Protein AF-A0A1I6PCF9-F1 (afdb_monomer)

Sequence (99 aa):
MKRSVGLVLCCLAMGVSLAPAVAVASAPRTPFTVAAVFPPWWTPDRIDRAADALGVVSGRGALANVVVIHGDVDLLQRARRSGALWLADPAFLAFCVSS

Radius of gyration: 22.16 Å; Cα contacts (8 Å, |Δi|>4): 120; chains: 1; bounding box: 26×70×38 Å

Structure (mmCIF, N/CA/C/O backbone):
data_AF-A0A1I6PCF9-F1
#
_entry.id   AF-A0A1I6PCF9-F1
#
loop_
_atom_site.group_PDB
_atom_site.id
_atom_site.type_symbol
_atom_site.label_atom_id
_atom_site.label_alt_id
_atom_site.label_comp_id
_atom_site.label_asym_id
_atom_site.label_entity_id
_atom_site.label_seq_id
_atom_site.pdbx_PDB_ins_code
_atom_site.Cartn_x
_atom_site.Cartn_y
_atom_site.Cartn_z
_atom_site.occupancy
_atom_site.B_iso_or_equiv
_atom_site.auth_seq_id
_atom_site.auth_comp_id
_atom_site.auth_asym_id
_atom_site.auth_atom_id
_atom_site.pdbx_PDB_model_num
ATOM 1 N N . MET A 1 1 ? 15.641 59.373 -19.752 1.00 44.84 1 MET A N 1
ATOM 2 C CA . MET A 1 1 ? 14.481 59.719 -20.604 1.00 44.84 1 MET A CA 1
ATOM 3 C C . MET A 1 1 ? 13.616 58.468 -20.769 1.00 44.84 1 MET A C 1
ATOM 5 O O . MET A 1 1 ? 14.070 57.549 -21.434 1.00 44.84 1 MET A O 1
ATOM 9 N N . LYS A 1 2 ? 12.473 58.412 -20.055 1.00 41.44 2 LYS A N 1
ATOM 10 C CA . LYS A 1 2 ? 11.298 57.494 -20.134 1.00 41.44 2 LYS A CA 1
ATOM 11 C C . LYS A 1 2 ? 10.642 57.384 -18.746 1.00 41.44 2 LYS A C 1
ATOM 13 O O . LYS A 1 2 ? 10.742 56.391 -18.040 1.00 41.44 2 LYS A O 1
ATOM 18 N N . ARG A 1 3 ? 10.030 58.502 -18.345 1.00 48.31 3 ARG A N 1
ATOM 19 C CA . ARG A 1 3 ? 8.920 58.557 -17.385 1.00 48.31 3 ARG A CA 1
ATOM 20 C C . ARG A 1 3 ? 7.648 58.165 -18.151 1.00 48.31 3 ARG A C 1
ATOM 22 O O . ARG A 1 3 ? 7.618 58.405 -19.358 1.00 48.31 3 ARG A O 1
ATOM 29 N N . SER A 1 4 ? 6.629 57.667 -17.445 1.00 48.88 4 SER A N 1
ATOM 30 C CA . SER A 1 4 ? 5.213 57.520 -17.870 1.00 48.88 4 SER A CA 1
ATOM 31 C C . SER A 1 4 ? 4.660 56.093 -18.033 1.00 48.88 4 SER A C 1
ATOM 33 O O . SER A 1 4 ? 3.980 55.833 -19.010 1.00 48.88 4 SER A O 1
ATOM 35 N N . VAL A 1 5 ? 4.857 55.185 -17.069 1.00 47.41 5 VAL A N 1
ATOM 36 C CA . VAL A 1 5 ? 3.868 54.109 -16.784 1.00 47.41 5 VAL A CA 1
ATOM 37 C C . VAL A 1 5 ? 3.832 53.865 -15.269 1.00 47.41 5 VAL A C 1
ATOM 39 O O . VAL A 1 5 ? 4.066 52.774 -14.774 1.00 47.41 5 VAL A O 1
ATOM 42 N N . GLY A 1 6 ? 3.647 54.940 -14.502 1.00 40.72 6 GLY A N 1
ATOM 43 C CA . GLY A 1 6 ? 3.539 54.881 -13.043 1.00 40.72 6 GLY A CA 1
ATOM 44 C C . GLY A 1 6 ? 2.104 54.880 -12.511 1.00 40.72 6 GLY A C 1
ATOM 45 O O . GLY A 1 6 ? 1.940 54.876 -11.303 1.00 40.72 6 GLY A O 1
ATOM 46 N N . LEU A 1 7 ? 1.061 54.948 -13.349 1.00 50.19 7 LEU A N 1
ATOM 47 C CA . LEU A 1 7 ? -0.217 55.499 -12.869 1.00 50.19 7 LEU A CA 1
ATOM 48 C C . LEU A 1 7 ? -1.453 54.587 -12.941 1.00 50.19 7 LEU A C 1
ATOM 50 O O . LEU A 1 7 ? -2.449 54.923 -12.317 1.00 50.19 7 LEU A O 1
ATOM 54 N N . VAL A 1 8 ? -1.448 53.463 -13.670 1.00 47.28 8 VAL A N 1
ATOM 55 C CA . VAL A 1 8 ? -2.732 52.803 -14.025 1.00 47.28 8 VAL A CA 1
ATOM 56 C C . VAL A 1 8 ? -3.023 51.485 -13.300 1.00 47.28 8 VAL A C 1
ATOM 58 O O . VAL A 1 8 ? -4.184 51.114 -13.195 1.00 47.28 8 VAL A O 1
ATOM 61 N N . LEU A 1 9 ? -2.047 50.800 -12.700 1.00 43.56 9 LEU A N 1
ATOM 62 C CA . LEU A 1 9 ? -2.323 49.555 -11.957 1.00 43.56 9 LEU A CA 1
ATOM 63 C C . LEU A 1 9 ? -2.019 49.652 -10.456 1.00 43.56 9 LEU A C 1
ATOM 65 O O . LEU A 1 9 ? -1.689 48.671 -9.807 1.00 43.56 9 LEU A O 1
ATOM 69 N N . CYS A 1 10 ? -2.175 50.847 -9.887 1.00 39.03 10 CYS A N 1
ATOM 70 C CA . CYS A 1 10 ? -2.178 51.060 -8.435 1.00 39.03 10 CYS A CA 1
ATOM 71 C C . CYS A 1 10 ? -3.524 50.656 -7.782 1.00 39.03 10 CYS A C 1
ATOM 73 O O . CYS A 1 10 ? -3.643 50.653 -6.563 1.00 39.03 10 CYS A O 1
ATOM 75 N N . CYS A 1 11 ? -4.555 50.319 -8.573 1.00 41.78 11 CYS A N 1
ATOM 76 C CA . CYS A 1 11 ? -5.933 50.205 -8.072 1.00 41.78 11 CYS A CA 1
ATOM 77 C C . CYS A 1 11 ? -6.645 48.872 -8.339 1.00 41.78 11 CYS A C 1
ATOM 79 O O . CYS A 1 11 ? -7.770 48.716 -7.871 1.00 41.78 11 CYS A O 1
ATOM 81 N N . LEU A 1 12 ? -6.044 47.904 -9.040 1.00 47.50 12 LEU A N 1
ATOM 82 C CA . LEU A 1 12 ? -6.700 46.613 -9.271 1.00 47.50 12 LEU A CA 1
ATOM 83 C C . LEU A 1 12 ? -5.947 45.464 -8.599 1.00 47.50 12 LEU A C 1
ATOM 85 O O . LEU A 1 12 ? -4.844 45.107 -8.993 1.00 47.50 12 LEU A O 1
ATOM 89 N N . ALA A 1 13 ? -6.641 44.857 -7.638 1.00 48.06 13 ALA A N 1
ATOM 90 C CA . ALA A 1 13 ? -6.378 43.551 -7.043 1.00 48.06 13 ALA A CA 1
ATOM 91 C C . ALA A 1 13 ? -5.332 43.492 -5.920 1.00 48.06 13 ALA A C 1
ATOM 93 O O . ALA A 1 13 ? -4.466 42.623 -5.856 1.00 48.06 13 ALA A O 1
ATOM 94 N N . MET A 1 14 ? -5.562 44.353 -4.935 1.00 54.06 14 MET A N 1
ATOM 95 C CA . MET A 1 14 ? -5.365 44.122 -3.503 1.00 54.06 14 MET A CA 1
ATOM 96 C C . MET A 1 14 ? -6.079 42.827 -3.022 1.00 54.06 14 MET A C 1
ATOM 98 O O . MET A 1 14 ? -7.009 42.892 -2.222 1.00 54.06 14 MET A O 1
ATOM 102 N N . GLY A 1 15 ? -5.722 41.651 -3.559 1.00 55.34 15 GLY A N 1
ATOM 103 C CA . GLY A 1 15 ? -6.519 40.434 -3.354 1.00 55.34 15 GLY A CA 1
ATOM 104 C C . GLY A 1 15 ? -5.994 39.127 -3.954 1.00 55.34 15 GLY A C 1
ATOM 105 O O . GLY A 1 15 ? -6.801 38.328 -4.414 1.00 55.34 15 GLY A O 1
ATOM 106 N N . VAL A 1 16 ? -4.686 38.857 -3.941 1.00 52.53 16 VAL A N 1
ATOM 107 C CA . VAL A 1 16 ? -4.189 37.480 -4.133 1.00 52.53 16 VAL A CA 1
ATOM 108 C C . VAL A 1 16 ? -3.293 37.129 -2.958 1.00 52.53 16 VAL A C 1
ATOM 110 O O . VAL A 1 16 ? -2.110 37.456 -2.907 1.00 52.53 16 VAL A O 1
ATOM 113 N N . SER A 1 17 ? -3.932 36.508 -1.967 1.00 51.19 17 SER A N 1
ATOM 114 C CA . SER A 1 17 ? -3.275 35.845 -0.851 1.00 51.19 17 SER A CA 1
ATOM 115 C C . SER A 1 17 ? -2.225 34.875 -1.372 1.00 51.19 17 SER A C 1
ATOM 117 O O . SER A 1 17 ? -2.513 34.039 -2.222 1.00 51.19 17 SER A O 1
ATOM 119 N N . LEU A 1 18 ? -1.026 35.013 -0.818 1.00 52.59 18 LEU A N 1
ATOM 120 C CA . LEU A 1 18 ? -0.096 33.956 -0.437 1.00 52.59 18 LEU A CA 1
ATOM 121 C C . LEU A 1 18 ? -0.560 32.524 -0.796 1.00 52.59 18 LEU A C 1
ATOM 123 O O . LEU A 1 18 ? -1.037 31.779 0.055 1.00 52.59 18 LEU A O 1
ATOM 127 N N . ALA A 1 19 ? -0.409 32.118 -2.055 1.00 58.22 19 ALA A N 1
ATOM 128 C CA . ALA A 1 19 ? -0.450 30.710 -2.417 1.00 58.22 19 ALA A CA 1
ATOM 129 C C . ALA A 1 19 ? 0.987 30.198 -2.271 1.00 58.22 19 ALA A C 1
ATOM 131 O O . ALA A 1 19 ? 1.844 30.608 -3.060 1.00 58.22 19 ALA A O 1
ATOM 132 N N . PRO A 1 20 ? 1.317 29.363 -1.269 1.00 48.09 20 PRO A N 1
ATOM 133 C CA . PRO A 1 20 ? 2.622 28.738 -1.269 1.00 48.09 20 PRO A CA 1
ATOM 134 C C . PRO A 1 20 ? 2.663 27.855 -2.517 1.00 48.09 20 PRO A C 1
ATOM 136 O O . PRO A 1 20 ? 1.818 26.979 -2.707 1.00 48.09 20 PRO A O 1
ATOM 139 N N . ALA A 1 21 ? 3.616 28.120 -3.406 1.00 53.69 21 ALA A N 1
ATOM 140 C CA . ALA A 1 21 ? 3.925 27.246 -4.523 1.00 53.69 21 ALA A CA 1
ATOM 141 C C . ALA A 1 21 ? 4.542 25.962 -3.957 1.00 53.69 21 ALA A C 1
ATOM 143 O O . ALA A 1 21 ? 5.757 25.777 -3.971 1.00 53.69 21 ALA A O 1
ATOM 144 N N . VAL A 1 22 ? 3.708 25.076 -3.413 1.00 52.62 22 VAL A N 1
ATOM 145 C CA . VAL A 1 22 ? 4.131 23.740 -2.998 1.00 52.62 22 VAL A CA 1
ATOM 146 C C . VAL A 1 22 ? 4.157 22.853 -4.240 1.00 52.62 22 VAL A C 1
ATOM 148 O O . VAL A 1 22 ? 3.388 21.909 -4.390 1.00 52.62 22 VAL A O 1
ATOM 151 N N . ALA A 1 23 ? 5.050 23.170 -5.176 1.00 52.38 23 ALA A N 1
ATOM 152 C CA . ALA A 1 23 ? 5.473 22.213 -6.186 1.00 52.38 23 ALA A CA 1
ATOM 153 C C . ALA A 1 23 ? 6.449 21.245 -5.505 1.00 52.38 23 ALA A C 1
ATOM 155 O O . ALA A 1 23 ? 7.659 21.299 -5.722 1.00 52.38 23 ALA A O 1
ATOM 156 N N . VAL A 1 24 ? 5.934 20.398 -4.605 1.00 51.69 24 VAL A N 1
ATOM 1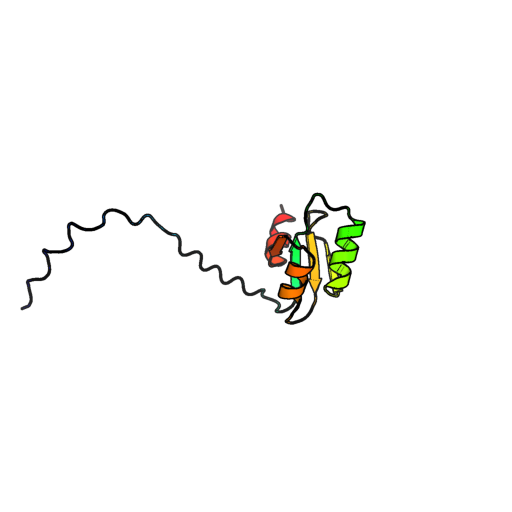57 C CA . VAL A 1 24 ? 6.726 19.282 -4.088 1.00 51.69 24 VAL A CA 1
ATOM 158 C C . VAL A 1 24 ? 6.945 18.363 -5.277 1.00 51.69 24 VAL A C 1
ATOM 160 O O . VAL A 1 24 ? 6.014 17.713 -5.747 1.00 51.69 24 VAL A O 1
ATOM 163 N N . ALA A 1 25 ? 8.169 18.347 -5.795 1.00 50.88 25 ALA A N 1
ATOM 164 C CA . ALA A 1 25 ? 8.638 17.328 -6.713 1.00 50.88 25 ALA A CA 1
ATOM 165 C C . ALA A 1 25 ? 8.597 15.974 -5.984 1.00 50.88 25 ALA A C 1
ATOM 167 O O . ALA A 1 25 ? 9.573 15.534 -5.385 1.00 50.88 25 ALA A O 1
ATOM 168 N N . SER A 1 26 ? 7.427 15.343 -5.982 1.00 52.81 26 SER A N 1
ATOM 169 C CA . SER A 1 26 ? 7.148 14.033 -5.399 1.00 52.81 26 SER A CA 1
ATOM 170 C C . SER A 1 26 ? 7.345 12.929 -6.437 1.00 52.81 26 SER A C 1
ATOM 172 O O . SER A 1 26 ? 6.525 12.026 -6.561 1.00 52.81 26 SER A O 1
ATOM 174 N N . ALA A 1 27 ? 8.421 13.000 -7.222 1.00 48.81 27 ALA A N 1
ATOM 175 C CA . ALA A 1 27 ? 8.858 11.832 -7.975 1.00 48.81 27 ALA A CA 1
ATOM 176 C C . ALA A 1 27 ? 9.516 10.870 -6.966 1.00 48.81 27 ALA A C 1
ATOM 178 O O . ALA A 1 27 ? 10.514 11.266 -6.354 1.00 48.81 27 ALA A O 1
ATOM 179 N N . PRO A 1 28 ? 8.967 9.659 -6.736 1.00 54.66 28 PRO A N 1
ATOM 180 C CA . PRO A 1 28 ? 9.547 8.700 -5.799 1.00 54.66 28 PRO A CA 1
ATOM 181 C C . PRO A 1 28 ? 11.010 8.445 -6.163 1.00 54.66 28 PRO A C 1
ATOM 183 O O . PRO A 1 28 ? 11.321 8.138 -7.317 1.00 54.66 28 PRO A O 1
ATOM 186 N N . ARG A 1 29 ? 11.929 8.596 -5.199 1.00 57.00 29 ARG A N 1
ATOM 187 C CA . ARG A 1 29 ? 13.382 8.535 -5.484 1.00 57.00 29 ARG A CA 1
ATOM 188 C C . ARG A 1 29 ? 13.873 7.145 -5.893 1.00 57.00 29 ARG A C 1
ATOM 190 O O . ARG A 1 29 ? 14.991 7.010 -6.380 1.00 57.00 29 ARG A O 1
ATOM 197 N N . THR A 1 30 ? 13.034 6.125 -5.737 1.00 57.12 30 THR A N 1
ATOM 198 C CA . THR A 1 30 ? 13.192 4.841 -6.419 1.00 57.12 30 THR A CA 1
ATOM 199 C C . THR A 1 30 ? 11.965 4.658 -7.297 1.00 57.12 30 THR A C 1
ATOM 201 O O . THR A 1 30 ? 10.855 4.716 -6.767 1.00 57.12 30 THR A O 1
ATOM 204 N N . PRO A 1 31 ? 12.119 4.473 -8.619 1.00 60.81 31 PRO A N 1
ATOM 205 C CA . PRO A 1 31 ? 10.997 4.595 -9.548 1.00 60.81 31 PRO A CA 1
ATOM 206 C C . PRO A 1 31 ? 9.873 3.577 -9.309 1.00 60.81 31 PRO A C 1
ATOM 208 O O . PRO A 1 31 ? 8.807 3.716 -9.899 1.00 60.81 31 PRO A O 1
ATOM 211 N N . PHE A 1 32 ? 10.074 2.597 -8.418 1.00 77.50 32 PHE A N 1
ATOM 212 C CA . PHE A 1 32 ? 9.159 1.480 -8.231 1.00 77.50 32 PHE A C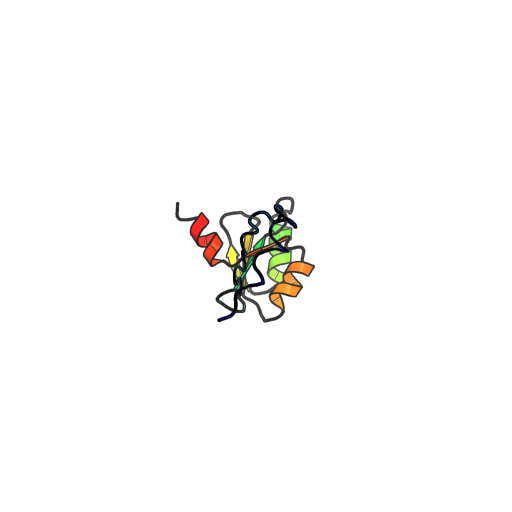A 1
ATOM 213 C C . PHE A 1 32 ? 8.875 1.071 -6.781 1.00 77.50 32 PHE A C 1
ATOM 215 O O . PHE A 1 32 ? 8.196 0.067 -6.585 1.00 77.50 32 PHE A O 1
ATOM 222 N N . THR A 1 33 ? 9.356 1.805 -5.769 1.00 86.31 33 THR A N 1
ATOM 223 C CA . THR A 1 33 ? 8.990 1.526 -4.366 1.00 86.31 33 THR A CA 1
ATOM 224 C C . THR A 1 33 ? 8.058 2.609 -3.848 1.00 86.31 33 THR A C 1
ATOM 226 O O . THR A 1 33 ? 8.418 3.786 -3.843 1.00 86.31 33 THR A O 1
ATOM 229 N N . VAL A 1 34 ? 6.874 2.220 -3.382 1.00 87.62 34 VAL A N 1
ATOM 230 C CA . VAL A 1 34 ? 5.873 3.145 -2.830 1.00 87.62 34 VAL A CA 1
ATOM 231 C C . VAL A 1 34 ? 5.321 2.612 -1.518 1.00 87.62 34 VAL A C 1
ATOM 233 O O . VAL A 1 34 ? 5.188 1.405 -1.333 1.00 87.62 34 VAL A O 1
ATOM 236 N N . ALA A 1 35 ? 4.956 3.512 -0.613 1.00 91.31 35 ALA A N 1
ATOM 237 C CA . ALA A 1 35 ? 4.120 3.175 0.525 1.00 91.31 35 ALA A CA 1
ATOM 238 C C . ALA A 1 35 ? 2.648 3.383 0.149 1.00 91.31 35 ALA A C 1
ATOM 240 O O . ALA A 1 35 ? 2.205 4.514 -0.057 1.00 91.31 35 ALA A O 1
ATOM 241 N N . ALA A 1 36 ? 1.898 2.290 0.041 1.00 92.56 36 ALA A N 1
ATOM 242 C CA . ALA A 1 36 ? 0.463 2.298 -0.193 1.00 92.56 36 ALA A CA 1
ATOM 243 C C . ALA A 1 36 ? -0.292 2.380 1.135 1.00 92.56 36 ALA A C 1
ATOM 245 O O . ALA A 1 36 ? -0.112 1.547 2.024 1.00 92.56 36 ALA A O 1
ATOM 246 N N . VAL A 1 37 ? -1.149 3.391 1.252 1.00 93.38 37 VAL A N 1
ATOM 247 C CA . VAL A 1 37 ? -2.040 3.591 2.393 1.00 93.38 37 VAL A CA 1
ATOM 248 C C . VAL A 1 37 ? -3.419 3.064 2.020 1.00 93.38 37 VAL A C 1
ATOM 250 O O . VAL A 1 37 ? -4.112 3.630 1.170 1.00 93.38 37 VAL A O 1
ATOM 253 N N . PHE A 1 38 ? -3.822 1.977 2.663 1.00 95.12 38 PHE A N 1
ATOM 254 C CA . PHE A 1 38 ? -5.131 1.362 2.500 1.00 95.12 38 PHE A CA 1
ATOM 255 C C . PHE A 1 38 ? -6.155 1.946 3.480 1.00 95.12 38 PHE A C 1
ATOM 257 O O . PHE A 1 38 ? -5.782 2.580 4.476 1.00 95.12 38 PHE A O 1
ATOM 264 N N . PRO A 1 39 ? -7.459 1.748 3.227 1.00 96.00 39 PRO A N 1
ATOM 265 C CA . PRO A 1 39 ? -8.488 2.215 4.136 1.00 96.00 39 PRO A CA 1
ATOM 266 C C . PRO A 1 39 ? -8.353 1.593 5.534 1.00 96.00 39 PRO A C 1
ATOM 268 O O . PRO A 1 39 ? -8.312 0.369 5.646 1.00 96.00 39 PRO A O 1
ATOM 271 N N . PRO A 1 40 ? -8.327 2.395 6.615 1.00 93.81 40 PRO A N 1
ATOM 272 C CA . PRO A 1 40 ? -8.111 1.882 7.972 1.00 93.81 40 PRO A CA 1
ATOM 273 C C . PRO A 1 40 ? -9.277 1.034 8.502 1.00 93.81 40 PRO A C 1
ATOM 275 O O . PRO A 1 40 ? -9.120 0.315 9.479 1.00 93.81 40 PRO A O 1
ATOM 278 N N . TRP A 1 41 ? -10.445 1.095 7.857 1.00 95.50 41 TRP A N 1
ATOM 279 C CA . TRP A 1 41 ? -11.597 0.244 8.163 1.00 95.50 41 TRP A CA 1
ATOM 280 C C . TRP A 1 41 ? -11.551 -1.121 7.456 1.00 95.50 41 TRP A C 1
ATOM 282 O O . TRP A 1 41 ? -12.500 -1.899 7.560 1.00 95.50 41 TRP A O 1
ATOM 292 N N . TRP A 1 42 ? -10.499 -1.415 6.683 1.00 96.38 42 TRP A N 1
ATOM 293 C CA . TRP A 1 42 ? -10.299 -2.739 6.096 1.00 96.38 42 TRP A CA 1
ATOM 294 C C . TRP A 1 42 ? -9.656 -3.693 7.095 1.00 96.38 42 TRP A C 1
ATOM 296 O O . TRP A 1 42 ? -8.832 -3.305 7.918 1.00 96.38 42 TRP A O 1
ATOM 306 N N . THR A 1 43 ? -10.016 -4.971 6.987 1.00 96.50 43 THR A N 1
ATOM 307 C CA . THR A 1 43 ? -9.357 -6.025 7.755 1.00 96.50 43 THR A CA 1
ATOM 308 C C . THR A 1 43 ? -7.928 -6.245 7.245 1.00 96.50 43 THR A C 1
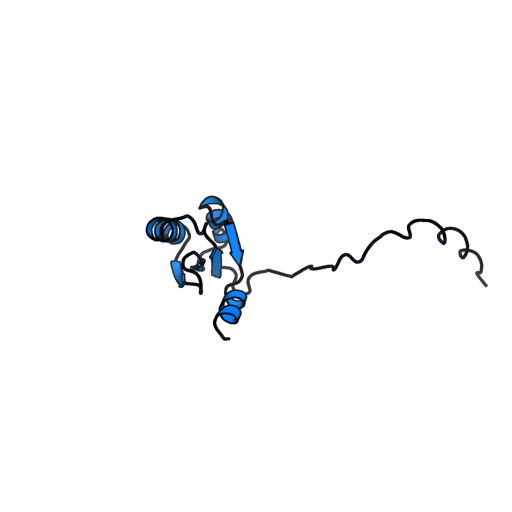ATOM 310 O O . THR A 1 43 ? -7.687 -6.072 6.044 1.00 96.50 43 THR A O 1
ATOM 313 N N . PRO A 1 44 ? -6.991 -6.687 8.104 1.00 94.25 44 PRO A N 1
ATOM 314 C CA . PRO A 1 44 ? -5.623 -7.004 7.691 1.00 94.25 44 PRO A CA 1
ATOM 315 C C . PRO A 1 44 ? -5.565 -7.969 6.498 1.00 94.25 44 PRO A C 1
ATOM 317 O O . PRO A 1 44 ? -4.920 -7.661 5.505 1.00 94.25 44 PRO A O 1
ATOM 320 N N . ASP A 1 45 ? -6.360 -9.046 6.507 1.00 95.75 45 ASP A N 1
ATOM 321 C CA . ASP A 1 45 ? -6.396 -10.028 5.406 1.00 95.75 45 ASP A CA 1
ATOM 322 C C . ASP A 1 45 ? -6.847 -9.436 4.063 1.00 95.75 45 ASP A C 1
ATOM 324 O O . ASP A 1 45 ? -6.554 -9.975 2.993 1.00 95.75 45 ASP A O 1
ATOM 328 N N . ARG A 1 46 ? -7.648 -8.363 4.096 1.00 96.62 46 ARG A N 1
ATOM 329 C CA . ARG A 1 46 ? -8.070 -7.654 2.884 1.00 96.62 46 ARG A CA 1
ATOM 330 C C . ARG A 1 46 ? -6.954 -6.748 2.378 1.00 96.62 46 ARG A C 1
ATOM 332 O O . ARG A 1 46 ? -6.781 -6.647 1.167 1.00 96.62 46 ARG A O 1
ATOM 339 N N . ILE A 1 47 ? -6.233 -6.099 3.288 1.00 95.94 47 ILE A N 1
ATOM 340 C CA . ILE A 1 47 ? -5.082 -5.250 2.971 1.00 95.94 47 ILE A CA 1
ATOM 341 C C . ILE A 1 47 ? -3.961 -6.099 2.374 1.00 95.94 47 ILE A C 1
ATOM 343 O O . ILE A 1 47 ? -3.472 -5.758 1.303 1.00 95.94 47 ILE A O 1
ATOM 347 N N . ASP A 1 48 ? -3.637 -7.232 2.996 1.00 94.38 48 ASP A N 1
ATOM 348 C CA . ASP A 1 48 ? -2.595 -8.145 2.521 1.00 94.38 48 ASP A CA 1
ATOM 349 C C . ASP A 1 48 ? -2.928 -8.673 1.119 1.00 94.38 48 ASP A C 1
ATOM 351 O O . ASP A 1 48 ? -2.147 -8.485 0.190 1.00 94.38 48 ASP A O 1
ATOM 355 N N . ARG A 1 49 ? -4.156 -9.165 0.895 1.00 94.69 49 ARG A N 1
ATOM 356 C CA . ARG A 1 49 ? -4.599 -9.577 -0.451 1.00 94.69 49 ARG A CA 1
ATOM 357 C C . ARG A 1 49 ? -4.546 -8.453 -1.486 1.00 94.69 49 ARG A C 1
ATOM 359 O O . ARG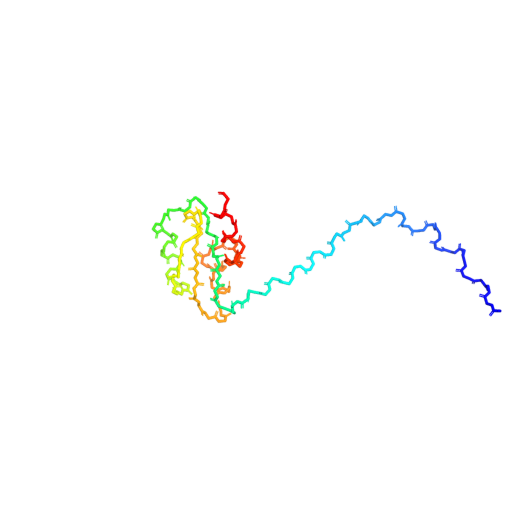 A 1 49 ? -4.250 -8.706 -2.651 1.00 94.69 49 ARG A O 1
ATOM 366 N N . ALA A 1 50 ? -4.887 -7.227 -1.091 1.00 94.62 50 ALA A N 1
ATOM 367 C CA . ALA A 1 50 ? -4.830 -6.082 -1.991 1.00 94.62 50 ALA A CA 1
ATOM 368 C C . ALA A 1 50 ? -3.385 -5.676 -2.303 1.00 94.62 50 ALA A C 1
ATOM 370 O O . ALA A 1 50 ? -3.127 -5.249 -3.423 1.00 94.62 50 ALA A O 1
ATOM 371 N N . ALA A 1 51 ? -2.462 -5.809 -1.348 1.00 93.62 51 ALA A N 1
ATOM 372 C CA . ALA A 1 51 ? -1.046 -5.513 -1.522 1.00 93.62 51 ALA A CA 1
ATOM 373 C C . ALA A 1 51 ? -0.328 -6.579 -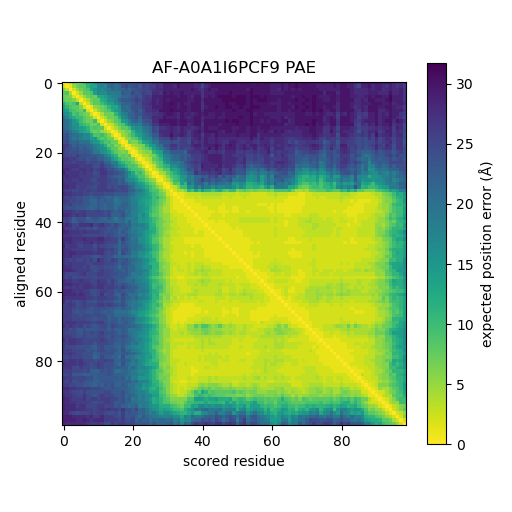2.366 1.00 93.62 51 ALA A C 1
ATOM 375 O O . ALA A 1 51 ? 0.416 -6.218 -3.277 1.00 93.62 51 ALA A O 1
ATOM 376 N N . ASP A 1 52 ? -0.621 -7.863 -2.144 1.00 92.44 52 ASP A N 1
ATOM 377 C CA . ASP A 1 52 ? -0.048 -8.983 -2.906 1.00 92.44 52 ASP A CA 1
ATOM 378 C C . ASP A 1 52 ? -0.380 -8.899 -4.405 1.00 92.44 52 ASP A C 1
ATOM 380 O O . ASP A 1 52 ? 0.408 -9.299 -5.259 1.00 92.44 52 ASP A O 1
ATOM 384 N N . ALA A 1 53 ? -1.536 -8.324 -4.752 1.00 91.00 53 ALA A N 1
ATOM 385 C CA . ALA A 1 53 ? -1.942 -8.107 -6.140 1.00 91.00 53 ALA A CA 1
ATOM 386 C C . ALA A 1 53 ? -1.182 -6.963 -6.844 1.00 91.00 53 ALA A C 1
ATOM 388 O O . ALA A 1 53 ? -1.325 -6.784 -8.056 1.00 91.00 53 ALA A O 1
AT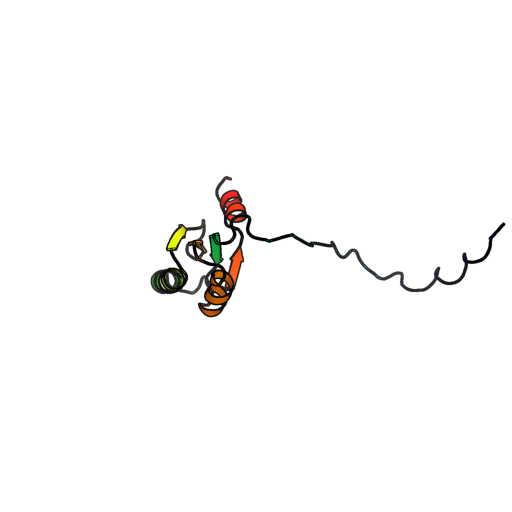OM 389 N N . LEU A 1 54 ? -0.422 -6.150 -6.104 1.00 90.44 54 LEU A N 1
ATOM 390 C CA . LEU A 1 54 ? 0.259 -4.967 -6.634 1.00 90.44 54 LEU A CA 1
ATOM 391 C C . LEU A 1 54 ? 1.727 -5.208 -6.968 1.00 90.44 54 LEU A C 1
ATOM 393 O O . LEU A 1 54 ? 2.251 -4.525 -7.848 1.00 90.44 54 LEU A O 1
ATOM 397 N N . GLY A 1 55 ? 2.382 -6.141 -6.280 1.00 89.81 55 GLY A N 1
ATOM 398 C CA . GLY A 1 55 ? 3.806 -6.405 -6.441 1.00 89.81 55 GLY A CA 1
ATOM 399 C C . GLY A 1 55 ? 4.394 -7.130 -5.238 1.00 89.81 55 GLY A C 1
ATOM 400 O O . GLY A 1 55 ? 3.688 -7.794 -4.483 1.00 89.81 55 GLY A O 1
ATOM 401 N N . VAL A 1 56 ? 5.705 -6.988 -5.053 1.00 91.56 56 VAL A N 1
ATOM 402 C CA . VAL A 1 56 ? 6.410 -7.604 -3.927 1.00 91.56 56 VAL A CA 1
ATOM 403 C C . VAL A 1 56 ? 6.282 -6.696 -2.710 1.00 91.56 56 VAL A C 1
ATOM 405 O O . VAL A 1 56 ? 6.754 -5.556 -2.723 1.00 91.56 56 VAL A O 1
ATOM 408 N N . VAL A 1 57 ? 5.667 -7.199 -1.642 1.00 92.38 57 VAL A N 1
ATOM 409 C CA . VAL A 1 57 ? 5.635 -6.505 -0.352 1.00 92.38 57 VAL A CA 1
ATOM 410 C C . VAL A 1 57 ? 7.049 -6.490 0.230 1.00 92.38 57 VAL A C 1
ATOM 412 O O . VAL A 1 57 ? 7.597 -7.529 0.590 1.00 92.38 57 VAL A O 1
ATOM 415 N N . SER A 1 58 ? 7.652 -5.306 0.311 1.00 90.12 58 SER A N 1
ATOM 416 C CA . SER A 1 58 ? 9.018 -5.115 0.814 1.00 90.12 58 SER A CA 1
ATOM 417 C C . SER A 1 58 ? 9.057 -4.685 2.282 1.00 90.12 58 SER A C 1
ATOM 419 O O . SER A 1 58 ? 10.129 -4.633 2.881 1.00 90.12 58 SER A O 1
ATOM 421 N N . GLY A 1 59 ? 7.906 -4.347 2.869 1.00 88.25 59 GLY A N 1
ATOM 422 C CA . GLY A 1 59 ? 7.798 -3.993 4.280 1.00 88.25 59 GLY A CA 1
ATOM 423 C C . GLY A 1 59 ? 6.415 -3.483 4.674 1.00 88.25 59 GLY A C 1
ATOM 424 O O . GLY A 1 59 ? 5.522 -3.320 3.841 1.00 88.25 59 GLY A O 1
ATOM 425 N N . ARG A 1 60 ? 6.249 -3.193 5.964 1.00 89.56 60 ARG A N 1
ATOM 426 C CA . ARG A 1 60 ? 5.060 -2.533 6.518 1.00 89.56 60 ARG A CA 1
ATOM 427 C C . ARG A 1 60 ? 5.434 -1.187 7.126 1.00 89.56 60 ARG A C 1
ATOM 429 O O . ARG A 1 60 ? 6.549 -1.011 7.611 1.00 89.56 60 ARG A O 1
ATOM 436 N N . GLY A 1 61 ? 4.505 -0.237 7.058 1.00 85.44 61 GLY A N 1
ATOM 437 C CA . GLY A 1 61 ? 4.658 1.066 7.697 1.00 85.44 61 GLY A CA 1
ATOM 438 C C . GLY A 1 61 ? 4.340 1.026 9.193 1.00 85.44 61 GLY A C 1
ATOM 439 O O . GLY A 1 61 ? 3.964 -0.007 9.740 1.00 85.44 61 GLY A O 1
ATOM 440 N N . ALA A 1 62 ? 4.452 2.187 9.846 1.00 83.75 62 ALA A N 1
ATOM 441 C CA . ALA A 1 62 ? 4.153 2.342 11.274 1.00 83.75 62 ALA A CA 1
ATOM 442 C C . ALA A 1 62 ? 2.680 2.058 11.627 1.00 83.75 62 ALA A C 1
ATOM 444 O O . ALA A 1 62 ? 2.364 1.698 12.757 1.00 83.75 62 ALA A O 1
ATOM 445 N N . LEU A 1 63 ? 1.776 2.214 10.657 1.00 87.88 63 LEU A N 1
ATOM 446 C CA . LEU A 1 63 ? 0.364 1.877 10.793 1.00 87.88 63 LEU A CA 1
ATOM 447 C C . LEU A 1 63 ? 0.068 0.580 10.039 1.00 87.88 63 LEU A C 1
ATOM 449 O O . LEU A 1 63 ? 0.572 0.367 8.937 1.00 87.88 63 LEU A O 1
ATOM 453 N N . ALA A 1 64 ? -0.816 -0.253 10.591 1.00 88.94 64 ALA A N 1
ATOM 454 C CA . ALA A 1 64 ? -1.185 -1.542 10.000 1.00 88.94 64 ALA A CA 1
ATOM 455 C C . ALA A 1 64 ? -1.814 -1.425 8.598 1.00 88.94 64 ALA A C 1
ATOM 457 O O . ALA A 1 64 ? -1.785 -2.378 7.827 1.00 88.94 64 ALA A O 1
ATOM 458 N N . ASN A 1 65 ? -2.363 -0.256 8.255 1.00 92.31 65 ASN A N 1
ATOM 459 C CA . ASN A 1 65 ? -2.944 0.025 6.947 1.00 92.31 65 ASN A CA 1
ATOM 460 C C . ASN A 1 65 ? -1.943 0.594 5.928 1.00 92.31 65 ASN A C 1
ATOM 462 O O . ASN A 1 65 ? -2.357 1.061 4.868 1.00 92.31 65 ASN A O 1
ATOM 466 N N . VAL A 1 66 ? -0.646 0.577 6.235 1.00 92.81 66 VAL A N 1
ATOM 467 C CA . VAL A 1 66 ? 0.419 1.060 5.355 1.00 92.81 66 VAL A CA 1
ATOM 468 C C . VAL A 1 66 ? 1.321 -0.101 4.958 1.00 92.81 66 VAL A C 1
ATOM 470 O O . VAL A 1 66 ? 1.941 -0.739 5.811 1.00 92.81 66 VAL A O 1
ATOM 473 N N . VAL A 1 67 ? 1.458 -0.328 3.654 1.00 93.56 67 VAL A N 1
ATOM 474 C CA . VAL A 1 67 ? 2.300 -1.395 3.097 1.00 93.56 67 VAL A CA 1
ATOM 475 C C . VAL A 1 67 ? 3.287 -0.804 2.101 1.00 93.56 67 VAL A C 1
ATOM 477 O O . VAL A 1 67 ? 2.907 -0.005 1.248 1.00 93.56 67 VAL A O 1
ATOM 480 N N . VAL A 1 68 ? 4.559 -1.181 2.208 1.00 92.25 68 VAL A N 1
ATOM 481 C CA . VAL A 1 68 ? 5.599 -0.774 1.260 1.00 92.25 68 VAL A CA 1
ATOM 482 C C . VAL A 1 68 ? 5.704 -1.839 0.179 1.00 92.25 68 VAL A C 1
ATOM 484 O O . VAL A 1 68 ? 5.897 -3.018 0.478 1.00 92.25 68 VAL A O 1
ATOM 487 N N . ILE A 1 69 ? 5.543 -1.418 -1.070 1.00 92.25 69 ILE A N 1
ATOM 488 C CA . ILE A 1 69 ? 5.434 -2.305 -2.225 1.00 92.25 69 ILE A CA 1
ATOM 489 C C . ILE A 1 69 ? 6.495 -1.910 -3.238 1.00 92.25 69 ILE A C 1
ATOM 491 O O . ILE A 1 69 ? 6.621 -0.733 -3.588 1.00 92.25 69 ILE A O 1
ATOM 495 N N . HIS A 1 70 ? 7.227 -2.912 -3.712 1.00 90.50 70 HIS A N 1
ATOM 496 C CA . HIS A 1 70 ? 8.140 -2.808 -4.836 1.00 90.50 70 HIS A CA 1
ATOM 497 C C . HIS A 1 70 ? 7.477 -3.406 -6.082 1.00 90.50 70 HIS A C 1
ATOM 499 O O . HIS A 1 70 ? 6.987 -4.538 -6.050 1.00 90.50 70 HIS A O 1
ATOM 505 N N . GLY A 1 71 ? 7.430 -2.648 -7.174 1.00 86.06 71 GLY A N 1
ATOM 506 C CA . GLY A 1 71 ? 6.710 -3.042 -8.385 1.00 86.06 71 GLY A CA 1
ATOM 507 C C . GLY A 1 71 ? 7.370 -2.568 -9.673 1.00 86.06 71 GLY A C 1
ATOM 508 O O . GLY A 1 71 ? 8.587 -2.595 -9.809 1.00 86.06 71 GLY A O 1
ATOM 509 N N . ASP A 1 72 ? 6.548 -2.170 -10.637 1.00 86.56 72 ASP A N 1
ATOM 510 C CA . ASP A 1 72 ? 6.955 -1.706 -11.966 1.00 86.56 72 ASP A CA 1
ATOM 511 C C . ASP A 1 72 ? 6.376 -0.308 -12.258 1.00 86.56 72 ASP A C 1
ATOM 513 O O . ASP A 1 72 ? 5.764 0.326 -11.393 1.00 86.56 72 ASP A O 1
ATOM 517 N N . VAL A 1 73 ? 6.559 0.174 -13.490 1.00 83.81 73 VAL A N 1
ATOM 518 C CA . VAL A 1 73 ? 6.060 1.479 -13.964 1.00 83.81 73 VAL A CA 1
ATOM 519 C C . VAL A 1 73 ? 4.545 1.671 -13.782 1.00 83.81 73 VAL A C 1
ATOM 521 O O . VAL A 1 73 ? 4.093 2.805 -13.631 1.00 83.81 73 VAL A O 1
ATOM 524 N N . ASP A 1 74 ? 3.765 0.588 -13.732 1.00 87.25 74 ASP A N 1
ATOM 525 C CA . ASP A 1 74 ? 2.301 0.621 -13.637 1.00 87.25 74 ASP A CA 1
ATOM 526 C C . ASP A 1 74 ? 1.792 0.489 -12.194 1.00 87.25 74 ASP A C 1
ATOM 528 O O . ASP A 1 74 ? 0.581 0.582 -11.943 1.00 87.25 74 ASP A O 1
ATOM 532 N N . LEU A 1 75 ? 2.696 0.306 -11.222 1.00 87.75 75 LEU A N 1
ATOM 533 C CA . LEU A 1 75 ? 2.366 0.115 -9.807 1.00 87.75 75 LEU A CA 1
ATOM 534 C C . LEU A 1 75 ? 1.430 1.207 -9.279 1.00 87.75 75 LEU A C 1
ATOM 536 O O . LEU A 1 75 ? 0.449 0.911 -8.599 1.00 87.75 75 LEU A O 1
ATOM 540 N N . LEU A 1 76 ? 1.688 2.468 -9.637 1.00 85.50 76 LEU A N 1
ATOM 541 C CA . LEU A 1 76 ? 0.882 3.607 -9.197 1.00 85.50 76 LEU A CA 1
ATOM 542 C C . LEU A 1 76 ? -0.578 3.485 -9.664 1.00 85.50 76 LEU A C 1
ATOM 544 O O . LEU A 1 76 ? -1.512 3.727 -8.894 1.00 85.50 76 LEU A O 1
ATOM 548 N N . GLN A 1 77 ? -0.786 3.105 -10.926 1.00 88.44 77 GLN A N 1
ATOM 549 C CA . GLN A 1 77 ? -2.123 2.965 -11.499 1.00 88.44 77 GLN A CA 1
ATOM 550 C C . GLN A 1 77 ? -2.851 1.761 -10.893 1.00 88.44 77 GLN A C 1
ATOM 552 O O . GLN A 1 77 ? -4.037 1.865 -10.560 1.00 88.44 77 GLN A O 1
ATOM 557 N N . ARG A 1 78 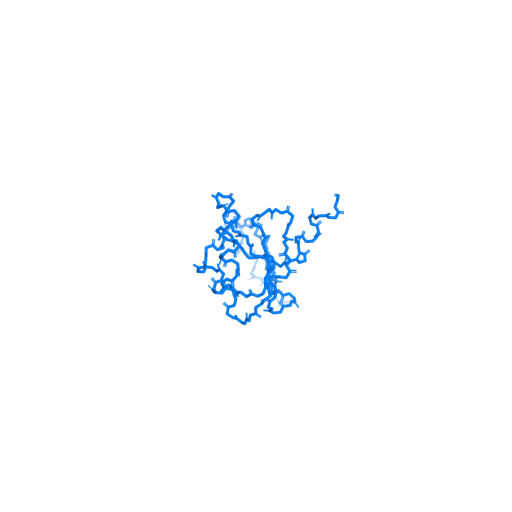? -2.147 0.636 -10.713 1.00 90.62 78 ARG A N 1
ATOM 558 C CA . ARG A 1 78 ? -2.708 -0.563 -10.075 1.00 90.62 78 ARG A CA 1
ATOM 559 C C . ARG A 1 78 ? -3.089 -0.305 -8.621 1.00 90.62 78 ARG A C 1
ATOM 561 O O . ARG A 1 78 ? -4.197 -0.658 -8.232 1.00 90.62 78 ARG A O 1
ATOM 568 N N . ALA A 1 79 ? -2.243 0.383 -7.856 1.00 90.50 79 ALA A N 1
ATOM 569 C CA . ALA A 1 79 ? -2.503 0.675 -6.448 1.00 90.50 79 ALA A CA 1
ATOM 570 C C . ALA A 1 79 ? -3.752 1.545 -6.254 1.00 90.50 79 ALA A C 1
ATOM 572 O O . ALA A 1 79 ? -4.571 1.286 -5.375 1.00 90.50 79 ALA A O 1
ATOM 573 N N . ARG A 1 80 ? -3.975 2.529 -7.133 1.00 86.50 80 ARG A N 1
ATOM 574 C CA . ARG A 1 80 ? -5.225 3.308 -7.118 1.00 86.50 80 ARG A CA 1
ATOM 575 C C . ARG A 1 80 ? -6.452 2.441 -7.409 1.00 86.50 80 ARG A C 1
ATOM 577 O O . ARG A 1 80 ? -7.485 2.613 -6.770 1.00 86.50 80 ARG A O 1
ATOM 584 N N . ARG A 1 81 ? -6.350 1.498 -8.353 1.00 91.56 81 ARG A N 1
ATOM 585 C CA . ARG A 1 81 ? -7.450 0.577 -8.697 1.00 91.56 81 ARG A CA 1
ATOM 586 C C . ARG A 1 81 ? -7.728 -0.458 -7.608 1.00 91.56 81 ARG A C 1
ATOM 588 O O . ARG A 1 81 ? -8.877 -0.863 -7.463 1.00 91.56 81 ARG A O 1
ATOM 595 N N . SER A 1 82 ? -6.718 -0.871 -6.843 1.00 91.25 82 SER A N 1
ATOM 596 C CA . SER A 1 82 ? -6.888 -1.828 -5.742 1.00 91.25 82 SER A CA 1
ATOM 597 C C . SER A 1 82 ? -7.508 -1.210 -4.486 1.00 91.25 82 SER A C 1
ATOM 599 O O . SER A 1 82 ? -7.829 -1.938 -3.550 1.00 91.25 82 SER A O 1
ATOM 601 N N . GLY A 1 83 ? -7.725 0.110 -4.471 1.00 92.44 83 GLY A N 1
ATOM 602 C CA . GLY A 1 83 ? -8.361 0.824 -3.367 1.00 92.44 83 GLY A CA 1
ATOM 603 C C . GLY A 1 83 ? -7.385 1.460 -2.380 1.00 92.44 83 GLY A C 1
ATOM 604 O O . GLY A 1 83 ? -7.814 1.839 -1.290 1.00 92.44 83 GLY A O 1
ATOM 605 N N . ALA A 1 84 ? -6.101 1.608 -2.736 1.00 93.12 84 ALA A N 1
ATOM 606 C CA . ALA A 1 84 ? -5.202 2.464 -1.969 1.00 93.12 84 ALA A CA 1
ATOM 607 C C . ALA A 1 84 ? -5.728 3.908 -2.001 1.00 93.12 84 ALA A C 1
ATOM 609 O O . ALA A 1 84 ? -5.961 4.481 -3.068 1.00 93.12 84 ALA A O 1
ATOM 610 N N . LEU A 1 85 ? -5.914 4.494 -0.820 1.00 91.44 85 LEU A N 1
ATOM 611 C CA . LEU A 1 85 ? -6.378 5.872 -0.666 1.00 91.44 85 LEU A CA 1
ATOM 612 C C . LEU A 1 85 ? -5.272 6.861 -1.015 1.00 91.44 85 LEU A C 1
ATOM 614 O O . LEU A 1 85 ? -5.530 7.920 -1.585 1.00 91.44 85 LEU A O 1
ATOM 618 N N . TRP A 1 86 ? -4.037 6.510 -0.656 1.00 87.50 86 TRP A N 1
ATOM 619 C CA . TRP A 1 86 ? -2.884 7.368 -0.853 1.00 87.50 86 TRP A CA 1
ATOM 620 C C . TRP A 1 86 ? -1.619 6.554 -1.120 1.00 87.50 86 TRP A C 1
ATOM 622 O O . TRP A 1 86 ? -1.502 5.397 -0.720 1.00 87.50 86 TRP A O 1
ATOM 632 N N . LEU A 1 87 ? -0.683 7.173 -1.833 1.00 88.00 87 LEU A N 1
ATOM 633 C CA . LEU A 1 87 ? 0.616 6.628 -2.192 1.00 88.00 87 LEU A CA 1
ATOM 634 C C . LEU A 1 87 ? 1.655 7.665 -1.773 1.00 88.00 87 LEU A C 1
ATOM 636 O O . LEU A 1 87 ? 1.579 8.818 -2.204 1.00 88.00 87 LEU A O 1
ATOM 640 N N . ALA A 1 88 ? 2.579 7.259 -0.912 1.00 83.81 88 ALA A N 1
ATOM 641 C CA . ALA A 1 88 ? 3.627 8.106 -0.361 1.00 83.81 88 ALA A CA 1
ATOM 642 C C . ALA A 1 88 ? 5.012 7.541 -0.693 1.00 83.81 88 ALA A C 1
ATOM 644 O O . ALA A 1 88 ? 5.173 6.340 -0.923 1.00 83.81 88 ALA A O 1
ATOM 645 N N . ASP A 1 89 ? 6.025 8.407 -0.699 1.00 79.88 89 ASP A N 1
ATOM 646 C CA . ASP A 1 89 ? 7.413 7.952 -0.732 1.00 79.88 89 ASP A CA 1
ATOM 647 C C . ASP A 1 89 ? 7.742 7.308 0.633 1.00 79.88 89 ASP A C 1
ATOM 649 O O . ASP A 1 89 ? 7.510 7.933 1.677 1.00 79.88 89 ASP A O 1
ATOM 653 N N . PRO A 1 90 ? 8.246 6.061 0.660 1.00 75.81 90 PRO A N 1
ATOM 654 C CA . PRO A 1 90 ? 8.506 5.341 1.905 1.00 75.81 90 PRO A CA 1
ATOM 655 C C . PRO A 1 90 ? 9.521 6.051 2.810 1.00 75.81 90 PRO A C 1
ATOM 657 O O . PRO A 1 90 ? 9.455 5.882 4.030 1.00 75.81 90 PRO A O 1
ATOM 660 N N . ALA A 1 91 ? 10.406 6.893 2.262 1.00 74.19 91 ALA A N 1
ATOM 661 C CA . ALA A 1 91 ? 11.345 7.675 3.059 1.00 74.19 91 ALA A CA 1
ATOM 662 C C . ALA A 1 91 ? 10.620 8.632 4.018 1.00 74.19 91 ALA A C 1
ATOM 664 O O . ALA A 1 91 ? 11.054 8.777 5.155 1.00 74.19 91 ALA A O 1
ATOM 665 N N . PHE A 1 92 ? 9.486 9.226 3.620 1.00 66.00 92 PHE A N 1
ATOM 666 C CA . PHE A 1 92 ? 8.709 10.109 4.504 1.00 66.00 92 PHE A CA 1
ATOM 667 C C . PHE A 1 92 ? 8.112 9.369 5.704 1.00 66.00 92 PHE A C 1
ATOM 669 O O . PHE A 1 92 ? 8.037 9.929 6.793 1.00 66.00 92 PHE A O 1
ATOM 676 N N . LEU A 1 93 ? 7.720 8.106 5.528 1.00 64.25 93 LEU A N 1
ATOM 677 C CA . LEU A 1 93 ? 7.145 7.306 6.612 1.00 64.25 93 LEU A CA 1
ATOM 678 C C . LEU A 1 93 ? 8.213 6.734 7.546 1.00 64.25 93 LEU A C 1
ATOM 680 O O . LEU A 1 93 ? 7.938 6.547 8.729 1.00 64.25 93 LEU A O 1
ATOM 684 N N . ALA A 1 94 ? 9.435 6.522 7.049 1.00 60.72 94 ALA A N 1
ATOM 685 C CA . ALA A 1 94 ? 10.579 6.167 7.886 1.00 60.72 94 ALA A CA 1
ATOM 686 C C . ALA A 1 94 ? 10.931 7.284 8.886 1.00 60.72 94 ALA A C 1
ATOM 688 O O . ALA A 1 94 ? 11.313 6.997 10.018 1.00 60.72 94 ALA A O 1
ATOM 689 N N . PHE A 1 95 ? 10.730 8.557 8.525 1.00 56.09 95 PHE A N 1
ATOM 690 C CA . PHE A 1 95 ? 10.915 9.664 9.470 1.00 56.09 95 PHE A CA 1
ATOM 691 C C . PHE A 1 95 ? 9.870 9.677 10.597 1.00 56.09 95 PHE A C 1
ATOM 693 O O . PHE A 1 95 ? 10.179 10.136 11.693 1.00 56.09 95 PHE A O 1
ATOM 700 N N . CYS A 1 96 ? 8.666 9.132 10.383 1.00 57.25 96 CYS A N 1
ATOM 701 C CA . CYS A 1 96 ? 7.628 9.081 11.420 1.00 57.25 96 CYS A CA 1
ATOM 702 C C . CYS A 1 96 ? 7.868 8.023 12.510 1.00 57.25 96 CYS A C 1
ATOM 704 O O . CYS A 1 9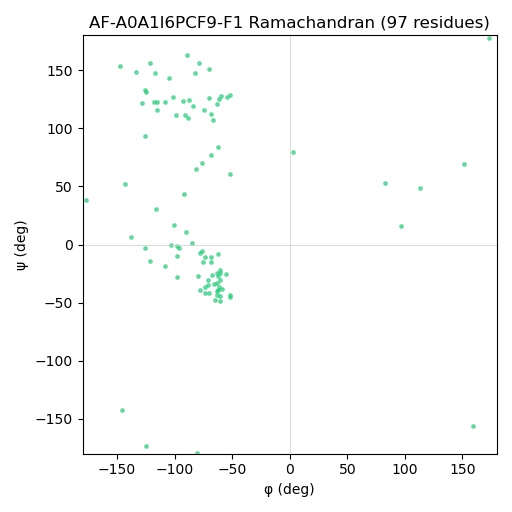6 ? 7.213 8.097 13.543 1.00 57.25 96 CYS A O 1
ATOM 706 N N . VAL A 1 97 ? 8.770 7.053 12.312 1.00 53.22 97 VAL A N 1
ATOM 707 C CA . VAL A 1 97 ? 9.040 5.980 13.297 1.00 53.22 97 VAL A CA 1
ATOM 708 C C . VAL A 1 97 ? 10.340 6.191 14.092 1.00 53.22 97 VAL A C 1
ATOM 710 O O . VAL A 1 97 ? 10.678 5.381 14.946 1.00 53.22 97 VAL A O 1
ATOM 713 N N . SER A 1 98 ? 11.074 7.275 13.818 1.00 48.16 98 SER A N 1
ATOM 714 C CA . SER A 1 98 ? 12.387 7.573 14.416 1.00 48.16 98 SER A CA 1
ATOM 715 C C . SER A 1 98 ? 12.337 8.596 15.569 1.00 48.16 98 SER A C 1
ATOM 717 O O . SER A 1 98 ? 13.378 9.168 15.902 1.00 48.16 98 SER A O 1
ATOM 719 N N . SER A 1 99 ? 11.167 8.860 16.161 1.00 42.72 99 SER A N 1
ATOM 720 C CA . SER A 1 99 ? 11.025 9.790 17.295 1.00 42.72 99 SER A CA 1
ATOM 721 C C . SER 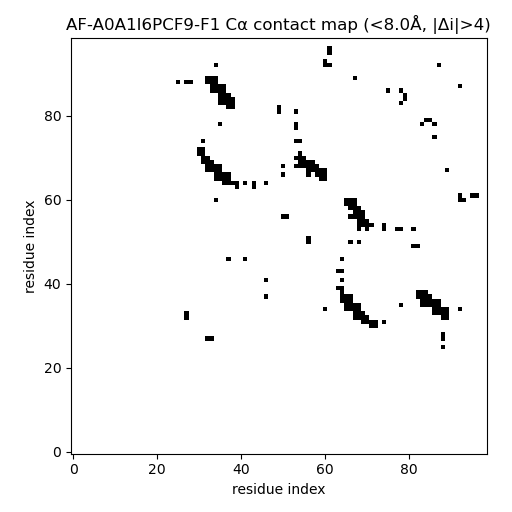A 1 99 ? 10.601 9.102 18.579 1.00 42.72 99 SER A C 1
ATOM 723 O O . SER A 1 99 ? 9.872 8.092 18.504 1.00 42.72 99 SER A O 1
#

Secondary structure (DSSP, 8-state):
-----SSSSSSS-S--------------SSTTEEEEE--TTS-HHHHHHHHHTTSEEEEE-SSTTEEEEE--TTHHHHHHHTT-SEEE-HHHHHHTT--

Foldseek 3Di:
DDDDPPPDPPPPPPDDDDDPPPPPPQCQPPNFKKKFAADPPDDLVLLVVLQVVLADFPAAFPDSRITIHGHDNCSVVSSVVSHRPDIHRVVVRVVVVPD

Organism: NCBI:txid871741

Mean predicted aligned error: 13.74 Å

Solvent-accessible surface area (backbone atoms only — not comparable to full-atom values): 6315 Å² total; per-residue (Å²): 144,85,85,89,87,86,77,82,75,88,79,74,71,100,74,75,78,88,71,80,83,77,77,72,83,77,68,48,94,46,86,34,49,36,24,37,30,40,57,78,90,55,54,67,75,55,50,50,57,44,48,59,75,51,37,48,76,77,48,71,50,96,45,94,42,25,39,27,34,38,48,49,90,58,33,68,62,47,38,53,72,62,53,34,77,46,76,42,50,50,70,66,56,54,62,71,71,75,119

pLDDT: mean 74.76, std 19.66, range [39.03, 96.62]

Nearest PDB structures (foldseek):
  6kor-assembly1_A  TM=4.688E-01  e=2.232E-01  Homo sapiens
  2osq-assembly1_A  TM=4.236E-01  e=5.548E-01  Saccharomyces cerevisiae
  7pu5-assembly3_E  TM=5.166E-01  e=1.909E+00  Homo sapiens
  7onb-assembly1_K  TM=5.228E-01  e=2.820E+00  Homo sapiens
  2mjn-assembly1_A  TM=4.808E-01  e=6.154E+00  Homo sapiens